Protein AF-A0A7V8FKT3-F1 (afdb_monomer)

Nearest PDB structures (foldseek):
  7ar7-assembly1_K  TM=3.456E-01  e=3.685E+00  Arabidopsis thaliana

InterPro domains:
  IPR003675 CAAX prenyl protease 2/Lysostaphin resistance protein A-like domain [PF02517] (2-89)

Structure (mmCIF, N/CA/C/O backbone):
data_AF-A0A7V8FKT3-F1
#
_entry.id   AF-A0A7V8FKT3-F1
#
loop_
_atom_site.group_PDB
_atom_site.id
_atom_site.type_symbol
_atom_site.label_atom_id
_atom_site.label_alt_id
_atom_site.label_comp_id
_atom_site.label_asym_id
_atom_site.label_entity_id
_atom_site.label_seq_id
_atom_site.pdbx_PDB_ins_code
_atom_site.Cartn_x
_atom_site.Cartn_y
_atom_site.Cartn_z
_atom_site.occupancy
_atom_site.B_iso_or_equiv
_atom_site.auth_seq_id
_atom_site.auth_comp_id
_atom_site.auth_asym_id
_atom_site.auth_atom_id
_atom_site.pdbx_PDB_model_num
ATOM 1 N N . MET A 1 1 ? 11.183 -4.368 -12.873 1.00 46.09 1 MET A N 1
ATOM 2 C CA . MET A 1 1 ? 11.086 -3.881 -11.482 1.00 46.09 1 MET A CA 1
ATOM 3 C C . MET A 1 1 ? 10.694 -5.073 -10.625 1.00 46.09 1 MET A C 1
ATOM 5 O O . MET A 1 1 ? 9.546 -5.478 -10.653 1.00 46.09 1 MET A O 1
ATOM 9 N N . LEU A 1 2 ? 11.685 -5.721 -10.016 1.00 52.47 2 LEU A N 1
ATOM 10 C CA . LEU A 1 2 ? 11.555 -6.888 -9.137 1.00 52.47 2 LEU A CA 1
ATOM 11 C C . LEU A 1 2 ? 12.545 -6.619 -8.009 1.00 52.47 2 LEU A C 1
ATOM 13 O O . LEU A 1 2 ? 13.712 -6.973 -8.152 1.00 52.47 2 LEU A O 1
ATOM 17 N N . LEU A 1 3 ? 12.166 -5.865 -6.980 1.00 52.38 3 LEU A N 1
ATOM 18 C CA . LEU A 1 3 ? 13.148 -5.464 -5.962 1.00 52.38 3 LEU A CA 1
ATOM 19 C C . LEU A 1 3 ? 12.818 -5.949 -4.555 1.00 52.38 3 LEU A C 1
ATOM 21 O O . LEU A 1 3 ? 13.728 -6.020 -3.734 1.00 52.38 3 LEU A O 1
ATOM 25 N N . VAL A 1 4 ? 11.605 -6.450 -4.305 1.00 56.56 4 VAL A N 1
ATOM 26 C CA . VAL A 1 4 ? 11.360 -7.340 -3.171 1.00 56.56 4 VAL A CA 1
ATOM 27 C C . VAL A 1 4 ? 10.382 -8.441 -3.569 1.00 56.56 4 VAL A C 1
ATOM 29 O O . VAL A 1 4 ? 9.598 -8.282 -4.500 1.00 56.56 4 VAL A O 1
ATOM 32 N N . SER A 1 5 ? 10.449 -9.599 -2.906 1.00 79.50 5 SER A N 1
ATOM 33 C CA . SER A 1 5 ? 9.402 -10.617 -3.057 1.00 79.50 5 SER A CA 1
ATOM 34 C C . SER A 1 5 ? 8.033 -9.943 -2.867 1.00 79.50 5 SER A C 1
ATOM 36 O O . SER A 1 5 ? 7.915 -9.167 -1.913 1.00 79.50 5 SER A O 1
ATOM 38 N N . PRO A 1 6 ? 7.004 -10.236 -3.692 1.00 83.81 6 PRO A N 1
ATOM 39 C CA . PRO A 1 6 ? 5.653 -9.687 -3.528 1.00 83.81 6 PRO A CA 1
ATOM 40 C C . PRO A 1 6 ? 5.152 -9.759 -2.081 1.00 83.81 6 PRO A C 1
ATOM 42 O O . PRO A 1 6 ? 4.455 -8.874 -1.600 1.00 83.81 6 PRO A O 1
ATOM 45 N N . VAL A 1 7 ? 5.583 -10.787 -1.346 1.00 88.31 7 VAL A N 1
ATOM 46 C CA . VAL A 1 7 ? 5.292 -10.959 0.079 1.00 88.31 7 VAL A CA 1
ATOM 47 C C . VAL A 1 7 ? 5.800 -9.792 0.928 1.00 88.31 7 VAL A C 1
ATOM 49 O O . VAL A 1 7 ? 5.083 -9.336 1.810 1.00 88.31 7 VAL A O 1
ATOM 52 N N . VAL A 1 8 ? 7.019 -9.304 0.694 1.00 91.75 8 VAL A N 1
ATOM 53 C CA . VAL A 1 8 ? 7.600 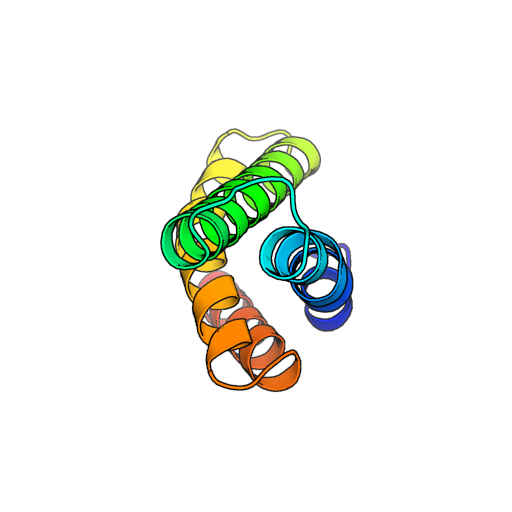-8.207 1.481 1.00 91.75 8 VAL A CA 1
ATO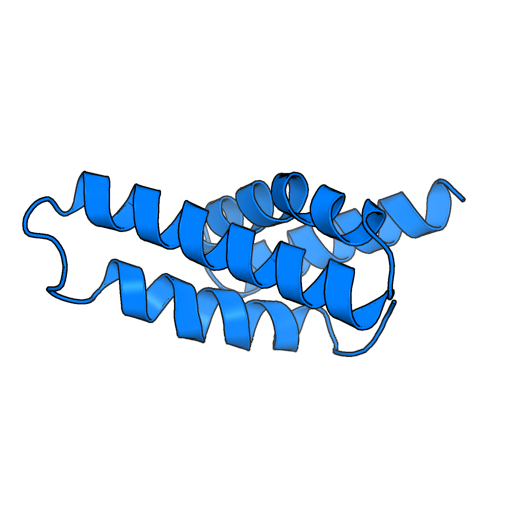M 54 C C . VAL A 1 8 ? 6.946 -6.877 1.132 1.00 91.75 8 VAL A C 1
ATOM 56 O O . VAL A 1 8 ? 6.684 -6.083 2.034 1.00 91.75 8 VAL A O 1
ATOM 59 N N . GLU A 1 9 ? 6.637 -6.646 -0.145 1.00 94.00 9 GLU A N 1
ATOM 60 C CA . GLU A 1 9 ? 5.897 -5.451 -0.555 1.00 94.00 9 GLU A CA 1
ATOM 61 C C . GLU A 1 9 ? 4.521 -5.415 0.119 1.00 94.00 9 GLU A C 1
ATOM 63 O O . GLU A 1 9 ? 4.174 -4.424 0.764 1.00 94.00 9 GLU A O 1
ATOM 68 N N . GLU A 1 10 ? 3.771 -6.519 0.082 1.00 95.69 10 GLU A N 1
ATOM 69 C CA . GLU A 1 10 ? 2.480 -6.586 0.765 1.00 95.69 10 GLU A CA 1
ATOM 70 C C . GLU A 1 10 ? 2.618 -6.521 2.293 1.00 95.69 10 GLU A C 1
ATOM 72 O O . GLU A 1 10 ? 1.778 -5.916 2.959 1.00 95.69 10 GLU A O 1
ATOM 77 N N . LEU A 1 11 ? 3.686 -7.068 2.878 1.00 96.06 11 LEU A N 1
ATOM 78 C CA . LEU A 1 11 ? 3.933 -6.962 4.316 1.00 96.06 11 LEU A CA 1
ATOM 79 C C . LEU A 1 11 ? 4.170 -5.504 4.734 1.00 96.06 11 LEU A C 1
ATOM 81 O O . LEU A 1 11 ? 3.604 -5.052 5.727 1.00 96.06 11 LEU A O 1
ATOM 85 N N . PHE A 1 12 ? 4.942 -4.745 3.959 1.00 96.56 12 PHE A N 1
ATOM 86 C CA . PHE A 1 12 ? 5.201 -3.336 4.239 1.00 96.56 12 PHE A CA 1
ATOM 87 C C . PHE A 1 12 ? 3.969 -2.458 3.980 1.00 96.56 12 PHE A C 1
ATOM 89 O O . PHE A 1 12 ? 3.521 -1.719 4.860 1.00 96.56 12 PHE A O 1
ATOM 96 N N . PHE A 1 13 ? 3.384 -2.546 2.785 1.00 97.69 13 PHE A N 1
ATOM 97 C CA . PHE A 1 13 ? 2.293 -1.659 2.390 1.00 97.69 13 PHE A CA 1
ATOM 98 C C . PHE A 1 13 ? 0.954 -2.054 3.018 1.00 97.69 13 PHE A C 1
ATOM 100 O O . PHE A 1 13 ? 0.212 -1.165 3.438 1.00 97.69 13 PHE A O 1
ATOM 107 N N . ARG A 1 14 ? 0.625 -3.348 3.128 1.00 97.38 14 ARG A N 1
ATOM 108 C CA . ARG A 1 14 ? -0.665 -3.796 3.687 1.00 97.38 14 ARG A CA 1
ATOM 109 C C . ARG A 1 14 ? -0.598 -3.976 5.187 1.00 97.38 14 ARG A C 1
ATOM 111 O O . ARG A 1 14 ? -1.266 -3.231 5.902 1.00 97.38 14 ARG A O 1
ATOM 118 N N . SER A 1 15 ? 0.215 -4.919 5.657 1.00 95.81 15 SER A N 1
ATOM 119 C CA . SER A 1 15 ? 0.306 -5.221 7.090 1.00 95.81 15 SER A CA 1
ATOM 120 C C . SER A 1 15 ? 0.947 -4.075 7.879 1.00 95.81 15 SER A C 1
ATOM 122 O O . SER A 1 15 ? 0.610 -3.870 9.036 1.00 95.81 15 SER A O 1
ATOM 124 N N . GLY A 1 16 ? 1.838 -3.295 7.263 1.00 96.88 16 GLY A N 1
ATOM 125 C CA . GLY A 1 16 ? 2.397 -2.086 7.864 1.00 96.88 16 GLY A CA 1
ATOM 126 C C . GLY A 1 16 ? 1.469 -0.883 7.700 1.00 96.88 16 GLY A C 1
ATOM 127 O O . GLY A 1 16 ? 0.729 -0.515 8.611 1.00 96.88 16 GLY A O 1
ATOM 128 N N . ILE A 1 17 ? 1.515 -0.244 6.529 1.00 97.81 17 ILE A N 1
ATOM 129 C CA . ILE A 1 17 ? 0.903 1.078 6.327 1.00 97.81 17 ILE A CA 1
ATOM 130 C C . ILE A 1 17 ? -0.630 1.011 6.328 1.00 97.81 17 ILE A C 1
ATOM 132 O O . ILE A 1 17 ? -1.275 1.742 7.081 1.00 97.81 17 ILE A O 1
ATOM 136 N N . GLN A 1 18 ? -1.234 0.158 5.492 1.00 98.31 18 GLN A N 1
ATOM 137 C CA . GLN A 1 18 ? -2.692 0.118 5.349 1.00 98.31 18 GLN A CA 1
ATOM 138 C C . GLN A 1 18 ? -3.359 -0.287 6.662 1.00 98.31 18 GLN A C 1
ATOM 140 O O . GLN A 1 18 ? -4.309 0.367 7.085 1.00 98.31 18 GLN A O 1
ATOM 145 N N . GLN A 1 19 ? -2.846 -1.320 7.334 1.00 97.81 19 GLN A N 1
ATOM 146 C CA . GLN A 1 19 ? -3.372 -1.765 8.619 1.00 97.81 19 GLN A CA 1
ATOM 147 C C . GLN A 1 19 ? -3.256 -0.670 9.683 1.00 97.81 19 GLN A C 1
ATOM 149 O O . GLN A 1 19 ? -4.250 -0.393 10.352 1.00 97.81 19 GLN A O 1
ATOM 154 N N . ALA A 1 20 ? -2.102 -0.004 9.806 1.00 97.75 20 ALA A N 1
ATOM 155 C CA . ALA A 1 20 ? -1.922 1.088 10.764 1.00 97.75 20 ALA A CA 1
ATOM 156 C C . ALA A 1 20 ? -2.890 2.256 10.506 1.00 97.75 20 ALA A C 1
ATOM 158 O O . ALA A 1 20 ? -3.490 2.800 11.437 1.00 97.75 20 ALA A O 1
ATOM 159 N N . LEU A 1 21 ? -3.106 2.619 9.238 1.00 97.56 21 LEU A N 1
ATOM 160 C CA . LEU A 1 21 ? -4.080 3.645 8.869 1.00 97.56 21 LEU A CA 1
ATOM 161 C C . LEU A 1 21 ? -5.526 3.183 9.123 1.00 97.56 21 LEU A C 1
ATOM 163 O O . LEU A 1 21 ? -6.361 3.979 9.545 1.00 97.56 21 LEU A O 1
ATOM 167 N N . GLU A 1 22 ? -5.863 1.915 8.909 1.00 97.12 22 GLU A N 1
ATOM 168 C CA . GLU A 1 22 ? -7.216 1.407 9.161 1.00 97.12 22 GLU A CA 1
ATOM 169 C C . GLU A 1 22 ? -7.562 1.351 10.661 1.00 97.12 22 GLU A C 1
ATOM 171 O O . GLU A 1 22 ? -8.705 1.651 11.041 1.00 97.12 22 GLU A O 1
ATOM 176 N N . THR A 1 23 ? -6.594 0.999 11.514 1.00 95.88 23 THR A N 1
ATOM 177 C CA . THR A 1 23 ? -6.780 0.837 12.968 1.00 95.88 23 THR A CA 1
ATOM 178 C C . THR A 1 23 ? -6.560 2.121 13.768 1.00 95.88 23 THR A C 1
ATOM 180 O O . THR A 1 23 ? -7.068 2.228 14.882 1.00 95.88 23 THR A O 1
ATOM 183 N N . GLY A 1 24 ? -5.864 3.114 13.209 1.00 93.69 24 GLY A N 1
ATOM 184 C CA . GLY A 1 24 ? -5.586 4.382 13.880 1.00 93.69 24 GLY A CA 1
ATOM 185 C C . GLY A 1 24 ? -6.821 5.251 14.172 1.00 93.69 24 GLY A C 1
ATOM 186 O O . GLY A 1 24 ? -7.915 5.047 13.645 1.00 93.69 24 GLY A O 1
ATOM 187 N N . ALA A 1 25 ? -6.627 6.288 14.991 1.00 91.62 25 ALA A N 1
ATOM 188 C CA . ALA A 1 25 ? -7.680 7.218 15.425 1.00 91.62 25 ALA A CA 1
ATOM 189 C C . ALA A 1 25 ? -7.669 8.580 14.695 1.00 91.62 25 ALA A C 1
ATOM 191 O O . ALA A 1 25 ? -8.301 9.533 15.140 1.00 91.62 25 ALA A O 1
ATOM 192 N N . TRP A 1 26 ? -6.979 8.682 13.557 1.00 92.94 26 TRP A N 1
ATOM 193 C CA . TRP A 1 26 ? -6.790 9.931 12.801 1.00 92.94 26 TRP A CA 1
ATOM 194 C C . TRP A 1 26 ? -8.049 10.420 12.058 1.00 92.94 26 TRP A C 1
ATOM 196 O O . TRP A 1 26 ? -8.116 11.570 11.635 1.00 92.94 26 TRP A O 1
ATOM 206 N N . LEU A 1 27 ? -9.073 9.569 11.934 1.00 93.81 27 LEU A N 1
ATOM 207 C CA . LEU A 1 27 ? -10.398 9.936 11.433 1.00 93.81 27 LEU A CA 1
ATOM 208 C C . LEU A 1 27 ? -11.493 9.338 12.314 1.00 93.81 27 LEU A C 1
ATOM 210 O O . LEU A 1 27 ? -11.500 8.131 12.577 1.00 93.81 27 LEU A O 1
ATOM 214 N N . ARG A 1 28 ? -12.468 10.177 12.694 1.00 93.00 28 ARG A N 1
ATOM 215 C CA . ARG A 1 28 ? -13.635 9.771 13.500 1.00 93.00 28 ARG A CA 1
ATOM 216 C C . ARG A 1 28 ? -14.537 8.782 12.758 1.00 93.00 28 ARG A C 1
ATOM 218 O O . ARG A 1 28 ? -15.038 7.837 13.356 1.00 93.00 28 ARG A O 1
ATOM 225 N N . ASN A 1 29 ? -14.737 8.977 11.453 1.00 95.94 29 ASN A N 1
ATOM 226 C CA . ASN A 1 29 ? -15.563 8.085 10.642 1.00 95.94 29 ASN A CA 1
ATOM 227 C C . ASN A 1 29 ? -14.760 6.845 10.218 1.00 95.94 29 ASN A C 1
ATOM 229 O O . ASN A 1 29 ? -13.900 6.921 9.342 1.00 95.94 29 ASN A O 1
ATOM 233 N N . ALA A 1 30 ? -15.079 5.693 10.812 1.00 93.94 30 ALA A N 1
ATOM 234 C CA . ALA A 1 30 ? -14.373 4.437 10.566 1.00 93.94 30 ALA A CA 1
ATOM 235 C C . ALA A 1 30 ? -14.457 3.951 9.107 1.00 93.94 30 ALA A C 1
ATOM 237 O O . ALA A 1 30 ? -13.492 3.388 8.591 1.00 93.94 30 ALA A O 1
ATOM 238 N N . ARG A 1 31 ? -15.583 4.180 8.415 1.00 94.88 31 ARG A N 1
ATOM 239 C CA . ARG A 1 3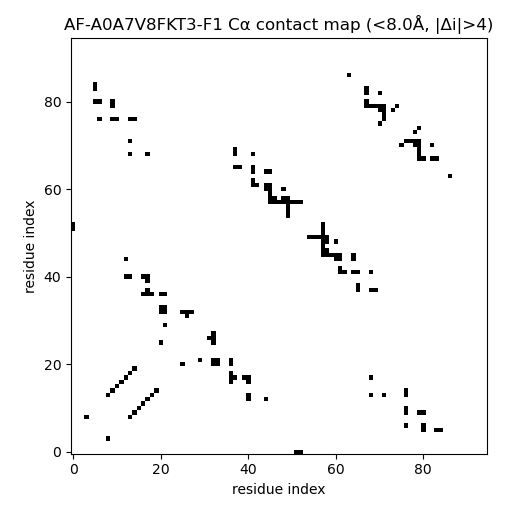1 ? -15.733 3.790 7.003 1.00 94.88 31 ARG A CA 1
ATOM 240 C C . ARG A 1 31 ? -14.849 4.658 6.113 1.00 94.88 31 ARG A C 1
ATOM 242 O O . ARG A 1 31 ? -14.079 4.125 5.319 1.00 94.88 31 ARG A O 1
ATOM 249 N N . ALA A 1 32 ? -14.915 5.977 6.290 1.00 95.81 32 ALA A N 1
ATOM 250 C CA . ALA A 1 32 ? -14.064 6.914 5.558 1.00 95.81 32 ALA A CA 1
ATOM 251 C C . ALA A 1 32 ? -12.581 6.621 5.807 1.00 95.81 32 ALA A C 1
ATOM 253 O O . ALA A 1 32 ? -11.798 6.586 4.864 1.00 95.81 32 ALA A O 1
ATOM 254 N N . ARG A 1 33 ? -12.213 6.316 7.057 1.00 96.62 33 ARG A N 1
ATOM 255 C CA . ARG A 1 33 ? -10.849 5.936 7.430 1.00 96.62 33 ARG A CA 1
ATOM 256 C C . ARG A 1 33 ? -10.340 4.739 6.642 1.00 96.62 33 ARG A C 1
ATOM 258 O O . ARG A 1 33 ? -9.243 4.801 6.101 1.00 96.62 33 ARG A O 1
ATOM 265 N N . LYS A 1 34 ? -11.149 3.684 6.508 1.00 96.62 34 LYS A N 1
ATOM 266 C CA . LYS A 1 34 ? -10.799 2.541 5.660 1.00 96.62 34 LYS A CA 1
ATOM 267 C C . LYS A 1 34 ? -10.601 2.980 4.208 1.00 96.62 34 LYS A C 1
ATOM 269 O O . LYS A 1 34 ? -9.565 2.682 3.623 1.00 96.62 34 LYS A O 1
ATOM 274 N N . HIS A 1 35 ? -11.539 3.705 3.603 1.00 97.06 35 HIS A N 1
ATOM 275 C CA . HIS A 1 35 ? -11.373 4.136 2.207 1.00 97.06 35 HIS A CA 1
ATOM 276 C C . HIS A 1 35 ? -10.102 4.964 1.998 1.00 97.06 35 HIS A C 1
ATOM 278 O O . HIS A 1 35 ? -9.334 4.670 1.086 1.00 97.06 35 HIS A O 1
ATOM 284 N N . TRP A 1 36 ? -9.824 5.916 2.884 1.00 98.06 36 TRP A N 1
ATOM 285 C CA . TRP A 1 36 ? -8.611 6.714 2.789 1.00 98.06 36 TRP A CA 1
ATOM 286 C C . TRP A 1 36 ? -7.337 5.915 3.044 1.00 98.06 36 TRP A C 1
ATOM 288 O O . TRP A 1 36 ? -6.373 6.115 2.320 1.00 98.06 36 TRP A O 1
ATOM 298 N N . ALA A 1 37 ? -7.328 4.974 3.990 1.00 98.12 37 ALA A N 1
ATOM 299 C CA . ALA A 1 37 ? -6.187 4.082 4.192 1.00 98.12 37 ALA A CA 1
ATOM 300 C C . ALA A 1 37 ? -5.835 3.318 2.905 1.00 98.12 37 ALA A C 1
ATOM 302 O O . ALA A 1 37 ? -4.673 3.261 2.520 1.00 98.12 37 ALA A O 1
ATOM 303 N N . LEU A 1 38 ? -6.844 2.803 2.192 1.00 98.38 38 LEU A N 1
ATOM 304 C CA . LEU A 1 38 ? -6.644 2.137 0.902 1.00 98.38 38 LEU A CA 1
ATOM 305 C C . LEU A 1 38 ? -6.060 3.088 -0.151 1.00 98.38 38 LEU A C 1
ATOM 307 O O . LEU A 1 38 ? -5.093 2.730 -0.822 1.00 98.38 38 LEU A O 1
ATOM 311 N N . LEU A 1 39 ? -6.643 4.281 -0.300 1.00 98.44 39 LEU A N 1
ATOM 312 C CA . LEU A 1 39 ? -6.211 5.263 -1.299 1.00 98.44 39 LEU A CA 1
ATOM 313 C C . LEU A 1 39 ? -4.792 5.768 -1.022 1.00 98.44 39 LEU A C 1
ATOM 315 O O . LEU A 1 39 ? -3.976 5.813 -1.938 1.00 98.44 39 LEU A O 1
ATOM 319 N N . ILE A 1 40 ? -4.485 6.095 0.235 1.00 98.38 40 ILE A N 1
ATOM 320 C CA . ILE A 1 40 ? -3.170 6.582 0.661 1.00 98.38 40 ILE A CA 1
ATOM 321 C C . ILE A 1 40 ? -2.120 5.498 0.441 1.00 98.38 40 ILE A C 1
ATOM 323 O O . ILE A 1 40 ? -1.131 5.754 -0.239 1.00 98.38 40 ILE A O 1
ATOM 327 N N . THR A 1 41 ? -2.343 4.277 0.939 1.00 98.56 41 THR A N 1
ATOM 328 C CA . THR A 1 41 ? -1.390 3.178 0.734 1.00 98.56 41 THR A CA 1
ATOM 329 C C . THR A 1 41 ? -1.178 2.895 -0.751 1.00 98.56 41 THR A C 1
ATOM 331 O O . THR A 1 41 ? -0.040 2.711 -1.175 1.00 98.56 41 THR A O 1
ATOM 334 N N . SER A 1 42 ? -2.242 2.893 -1.560 1.00 98.38 42 SER A N 1
ATOM 335 C CA . SER A 1 42 ? -2.120 2.635 -3.002 1.00 98.38 42 SER A CA 1
ATOM 336 C C . SER A 1 42 ? -1.391 3.767 -3.729 1.00 98.38 42 SER A C 1
ATOM 338 O O . SER A 1 42 ? -0.593 3.505 -4.626 1.00 98.38 42 SER A O 1
ATOM 340 N N . GLY A 1 43 ? -1.603 5.017 -3.306 1.00 98.44 43 GLY A N 1
ATOM 341 C CA . GLY A 1 43 ? -0.863 6.179 -3.795 1.00 98.44 43 GLY A CA 1
ATOM 342 C C . GLY A 1 43 ? 0.624 6.089 -3.463 1.00 98.44 43 GLY A C 1
ATOM 343 O O . GLY A 1 43 ? 1.456 6.241 -4.351 1.00 98.44 43 GLY A O 1
ATOM 344 N N . LEU A 1 44 ? 0.969 5.763 -2.214 1.00 98.12 44 LEU A N 1
ATOM 345 C CA . LEU A 1 44 ? 2.358 5.564 -1.788 1.00 98.12 44 LEU A CA 1
ATOM 346 C C . LEU A 1 44 ? 3.035 4.422 -2.554 1.00 98.12 44 LEU A C 1
ATOM 348 O O . LEU A 1 44 ? 4.175 4.570 -2.984 1.00 98.12 44 LEU A O 1
ATOM 352 N N . PHE A 1 45 ? 2.327 3.312 -2.769 1.00 96.88 45 PHE A N 1
ATOM 353 C CA . PHE A 1 45 ? 2.816 2.184 -3.562 1.00 96.88 45 PHE A CA 1
ATOM 354 C C . PHE A 1 45 ? 3.146 2.603 -5.001 1.00 96.88 45 PHE A C 1
ATOM 356 O O . PHE A 1 45 ? 4.227 2.302 -5.508 1.00 96.88 45 PHE A O 1
ATOM 363 N N . ALA A 1 46 ? 2.234 3.337 -5.643 1.00 96.81 46 ALA A N 1
ATOM 364 C CA . ALA A 1 46 ? 2.405 3.822 -7.008 1.00 96.81 46 ALA A CA 1
ATOM 365 C C . ALA A 1 46 ? 3.547 4.838 -7.131 1.00 96.81 46 ALA A C 1
ATOM 367 O O . ALA A 1 46 ? 4.359 4.758 -8.051 1.00 96.81 46 ALA A O 1
ATOM 368 N N . LEU A 1 47 ? 3.659 5.758 -6.169 1.00 97.00 47 LEU A N 1
ATOM 369 C CA . LEU A 1 47 ? 4.762 6.715 -6.100 1.00 97.00 47 LEU A CA 1
ATOM 370 C C . LEU A 1 47 ? 6.109 6.011 -5.906 1.00 97.00 47 LEU A C 1
ATOM 372 O O . LEU A 1 47 ? 7.072 6.359 -6.586 1.00 97.00 47 LEU A O 1
ATOM 376 N N . ALA A 1 48 ? 6.175 4.993 -5.043 1.00 95.00 48 ALA A N 1
ATOM 377 C CA . ALA A 1 48 ? 7.382 4.191 -4.856 1.00 95.00 48 ALA A CA 1
ATOM 378 C C . ALA A 1 48 ? 7.802 3.489 -6.159 1.00 95.00 48 ALA A C 1
ATOM 380 O O . ALA A 1 48 ? 8.981 3.500 -6.509 1.00 95.00 48 ALA A O 1
ATOM 381 N N . HIS A 1 49 ? 6.844 2.957 -6.922 1.00 93.19 49 HIS A N 1
ATOM 382 C CA . HIS A 1 49 ? 7.104 2.329 -8.221 1.00 93.19 49 HIS A CA 1
ATOM 383 C C . HIS A 1 49 ? 7.536 3.331 -9.295 1.00 93.19 49 HIS A C 1
ATOM 385 O O . HIS A 1 49 ? 8.449 3.044 -10.071 1.00 93.19 49 HIS A O 1
ATOM 391 N N . ALA A 1 50 ? 6.918 4.512 -9.349 1.00 94.50 50 ALA A N 1
ATOM 392 C CA . ALA A 1 50 ? 7.320 5.572 -10.271 1.00 94.50 50 ALA A CA 1
ATOM 393 C C . ALA A 1 50 ? 8.740 6.069 -9.974 1.00 94.50 50 ALA A C 1
ATOM 395 O O . ALA A 1 50 ? 9.562 6.183 -10.882 1.00 94.50 50 ALA A O 1
ATOM 396 N N . TRP A 1 51 ? 9.054 6.272 -8.691 1.00 94.25 51 TRP A N 1
ATOM 397 C CA . TRP A 1 51 ? 10.395 6.623 -8.239 1.00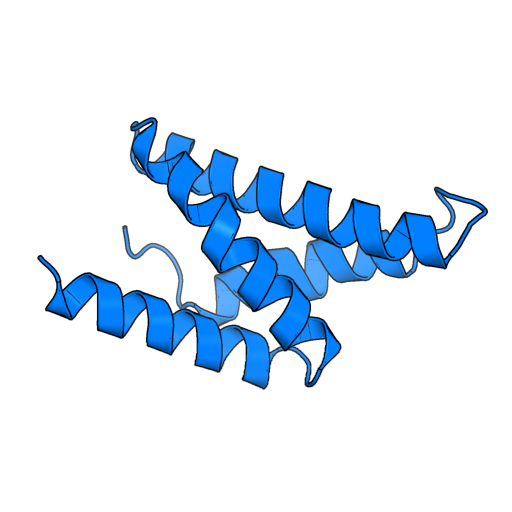 94.25 51 TRP A CA 1
ATOM 398 C C . TRP A 1 51 ? 11.409 5.536 -8.600 1.00 94.25 51 TRP A C 1
ATOM 400 O O . TRP A 1 51 ? 12.445 5.818 -9.192 1.00 94.25 51 TRP A O 1
ATOM 410 N N . GLN A 1 52 ? 11.118 4.274 -8.292 1.00 89.31 52 GLN A N 1
ATOM 411 C CA . GLN A 1 52 ? 12.057 3.179 -8.527 1.00 89.31 52 GLN A CA 1
ATOM 412 C C . GLN A 1 52 ? 12.305 2.928 -10.019 1.00 89.31 52 GLN A C 1
ATOM 414 O O . GLN A 1 52 ? 13.441 2.697 -10.425 1.00 8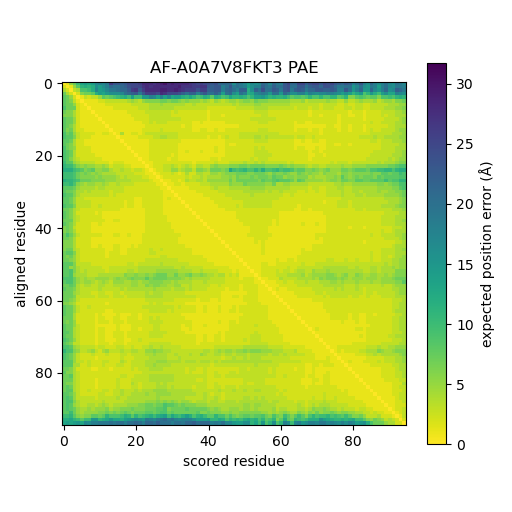9.31 52 GLN A O 1
ATOM 419 N N . SER A 1 53 ? 11.256 3.014 -10.839 1.00 89.44 53 SER A N 1
ATOM 420 C CA . SER A 1 53 ? 11.362 2.862 -12.292 1.00 89.44 53 SER A CA 1
ATOM 421 C C . SER A 1 53 ? 11.897 4.093 -13.015 1.00 89.44 53 SER A C 1
ATOM 423 O O . SER A 1 53 ? 12.128 4.009 -14.219 1.00 89.44 53 SER A O 1
ATOM 425 N N . GLN A 1 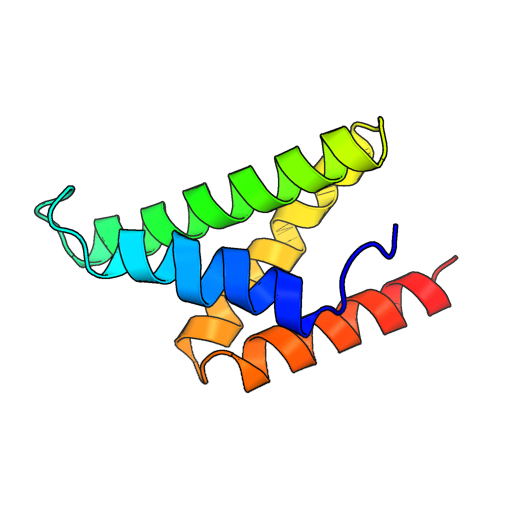54 ? 12.086 5.214 -12.305 1.00 91.56 54 GLN A N 1
ATOM 426 C CA . GLN A 1 54 ? 12.419 6.518 -12.890 1.00 91.56 54 GLN A CA 1
ATOM 427 C C . GLN A 1 54 ? 11.460 6.881 -14.040 1.00 91.56 54 GLN A C 1
ATOM 429 O O . GLN A 1 54 ? 11.849 7.480 -15.041 1.00 91.56 54 GLN A O 1
ATOM 434 N N . SER A 1 55 ? 10.194 6.467 -13.921 1.00 92.44 55 SER A N 1
ATOM 435 C CA . SER A 1 55 ? 9.201 6.560 -14.986 1.00 92.44 55 SER A CA 1
ATOM 436 C C . SER A 1 55 ? 7.813 6.826 -14.430 1.00 92.44 55 SER A C 1
ATOM 438 O O . SER A 1 55 ? 7.344 6.165 -13.502 1.00 92.44 55 SER A O 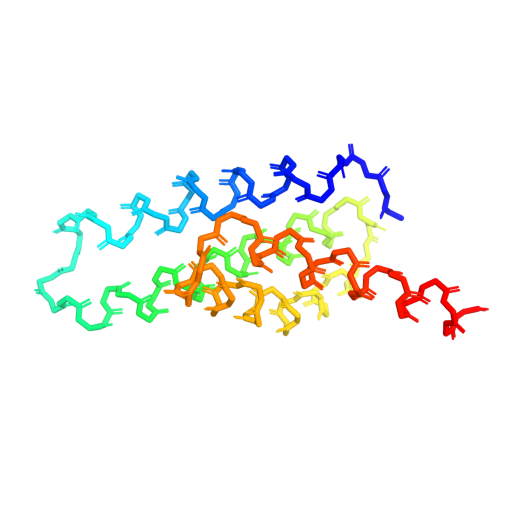1
ATOM 440 N N . TRP A 1 56 ? 7.099 7.744 -15.077 1.00 93.25 56 TRP A N 1
ATOM 441 C CA . TRP A 1 56 ? 5.696 8.026 -14.782 1.00 93.25 56 TRP A CA 1
ATOM 442 C C . TRP A 1 56 ? 4.788 6.812 -14.995 1.00 93.25 56 TRP A C 1
ATOM 444 O O . TRP A 1 56 ? 3.737 6.726 -14.365 1.00 93.25 56 TRP A O 1
ATOM 454 N N . LEU A 1 57 ? 5.207 5.838 -15.813 1.00 91.25 57 LEU A N 1
ATOM 455 C CA . LEU A 1 57 ? 4.471 4.584 -15.994 1.00 91.25 57 LEU A CA 1
ATOM 456 C C . LEU A 1 57 ? 4.346 3.790 -14.689 1.00 91.25 57 LEU A C 1
ATOM 458 O O . LEU A 1 57 ? 3.373 3.062 -14.521 1.00 91.25 57 LEU A O 1
ATOM 462 N N . GLY A 1 58 ? 5.262 3.972 -13.730 1.00 89.50 58 GLY A N 1
ATOM 463 C CA . GLY A 1 58 ? 5.134 3.366 -12.407 1.00 89.50 58 GLY A CA 1
ATOM 464 C C . GLY A 1 58 ? 3.882 3.821 -11.649 1.00 89.50 58 GLY A C 1
ATOM 465 O O . GLY A 1 58 ? 3.374 3.062 -10.832 1.00 89.50 58 GLY A O 1
ATOM 466 N N . LEU A 1 59 ? 3.302 4.986 -11.973 1.00 94.81 59 LEU A N 1
ATOM 467 C CA . LEU A 1 59 ? 2.028 5.419 -11.389 1.00 94.81 59 LEU A CA 1
ATOM 468 C C . LEU A 1 59 ? 0.848 4.533 -11.806 1.00 94.81 59 LEU A C 1
ATOM 470 O O . LEU A 1 59 ? -0.150 4.464 -11.087 1.00 94.81 59 LEU A O 1
ATOM 474 N N . ALA A 1 60 ? 0.957 3.815 -12.930 1.00 94.62 60 ALA A N 1
ATOM 475 C CA . ALA A 1 60 ? -0.075 2.883 -13.372 1.00 94.62 60 ALA A CA 1
ATOM 476 C C . ALA A 1 60 ? -0.288 1.737 -12.371 1.00 94.62 60 ALA A C 1
ATOM 478 O O . ALA A 1 60 ? -1.364 1.140 -12.360 1.00 94.62 60 ALA A O 1
ATOM 479 N N . THR A 1 61 ? 0.677 1.468 -11.478 1.00 94.75 61 THR A N 1
ATOM 480 C CA . THR A 1 61 ? 0.517 0.461 -10.421 1.00 94.75 61 THR A CA 1
ATOM 481 C C . THR A 1 61 ? -0.475 0.877 -9.330 1.00 94.75 61 THR A C 1
ATOM 483 O O . THR A 1 61 ? -0.859 0.044 -8.510 1.00 94.75 61 THR A O 1
ATOM 486 N N . PHE A 1 62 ? -0.984 2.115 -9.346 1.00 97.44 62 PHE A N 1
ATOM 487 C CA . PHE A 1 62 ? -2.062 2.551 -8.457 1.00 97.44 62 PHE A CA 1
ATOM 488 C C . PHE A 1 62 ? -3.310 1.669 -8.583 1.00 97.44 62 PHE A C 1
ATOM 490 O O . PHE A 1 62 ? -3.834 1.191 -7.578 1.00 97.44 62 PHE A O 1
ATOM 497 N N . ALA A 1 63 ? -3.763 1.406 -9.813 1.00 96.31 63 ALA A N 1
ATOM 498 C CA . ALA A 1 63 ? -4.953 0.600 -10.072 1.00 96.31 63 ALA A CA 1
ATOM 499 C C . ALA A 1 63 ? -4.826 -0.853 -9.566 1.00 96.31 63 ALA A C 1
ATOM 501 O O . ALA A 1 63 ? -5.686 -1.271 -8.786 1.00 96.31 63 ALA A O 1
ATOM 502 N N . PRO A 1 64 ? -3.774 -1.629 -9.908 1.00 95.69 64 PRO A N 1
ATOM 503 C CA . PRO A 1 64 ? -3.588 -2.950 -9.319 1.00 95.69 64 PRO A CA 1
ATOM 504 C C . PRO A 1 64 ? -3.383 -2.866 -7.802 1.00 95.69 64 PRO A C 1
ATOM 506 O O . PRO A 1 64 ? -3.949 -3.682 -7.084 1.00 95.69 64 PRO A O 1
ATOM 509 N N . SER A 1 65 ? -2.701 -1.842 -7.274 1.00 97.31 65 SER A N 1
ATOM 510 C CA . SER A 1 65 ? -2.532 -1.668 -5.824 1.00 97.31 65 SER A CA 1
ATOM 511 C C . SER A 1 65 ? -3.860 -1.495 -5.069 1.00 97.31 65 SER A C 1
ATOM 513 O O . SER A 1 65 ? -3.996 -2.008 -3.954 1.00 97.31 65 SER A O 1
ATOM 515 N N . LEU A 1 66 ? -4.882 -0.877 -5.678 1.00 98.12 66 LEU A N 1
ATOM 516 C CA . LEU A 1 66 ? -6.237 -0.851 -5.110 1.00 98.12 66 LEU A CA 1
ATOM 517 C C . LEU A 1 66 ? -6.831 -2.259 -4.993 1.00 98.12 66 LEU A C 1
ATOM 519 O O . LEU A 1 66 ? -7.443 -2.589 -3.975 1.00 98.12 66 LEU A O 1
ATOM 523 N N . VAL A 1 67 ? -6.640 -3.096 -6.016 1.00 97.50 67 VAL A N 1
ATOM 524 C CA . VAL A 1 67 ? -7.101 -4.492 -6.014 1.00 97.50 67 VAL A CA 1
ATOM 525 C C . VAL A 1 67 ? -6.383 -5.290 -4.930 1.00 97.50 67 VAL A C 1
ATOM 527 O O . VAL A 1 67 ? -7.034 -6.003 -4.170 1.00 97.50 67 VAL A O 1
ATOM 530 N N . LEU A 1 68 ? -5.070 -5.112 -4.785 1.00 97.44 68 LEU A N 1
ATOM 531 C CA . LEU A 1 68 ? -4.279 -5.750 -3.730 1.00 97.44 68 LEU A CA 1
ATOM 532 C C . LEU A 1 68 ? -4.743 -5.327 -2.332 1.00 97.44 68 LEU A C 1
ATOM 534 O O . LEU A 1 68 ? -4.934 -6.167 -1.454 1.00 97.44 68 LEU A O 1
ATOM 538 N N . GLY A 1 69 ? -5.022 -4.038 -2.133 1.00 97.38 69 GLY A N 1
ATOM 539 C CA . GLY A 1 69 ? -5.561 -3.537 -0.871 1.00 97.38 69 GLY A CA 1
ATOM 540 C C . GLY A 1 69 ? -6.978 -4.037 -0.562 1.00 97.38 69 GLY A C 1
ATOM 541 O O . GLY A 1 69 ? -7.336 -4.166 0.611 1.00 97.38 69 GLY A O 1
ATOM 542 N N . MET A 1 70 ? -7.778 -4.363 -1.583 1.00 97.69 70 MET A N 1
ATOM 543 C CA . MET A 1 70 ? -9.054 -5.069 -1.418 1.00 97.69 70 MET A CA 1
ATOM 544 C C . MET A 1 70 ? -8.847 -6.556 -1.101 1.00 97.69 70 MET A C 1
ATOM 546 O O . MET A 1 70 ? -9.485 -7.062 -0.181 1.00 97.69 70 MET A O 1
ATOM 550 N N . ALA A 1 71 ? -7.921 -7.238 -1.778 1.00 97.19 71 ALA A N 1
ATOM 551 C CA . ALA A 1 71 ? -7.557 -8.628 -1.495 1.00 97.19 71 ALA A CA 1
ATOM 552 C C . ALA A 1 71 ? -7.062 -8.809 -0.051 1.00 97.19 71 ALA A C 1
ATOM 554 O O . ALA A 1 71 ? -7.504 -9.723 0.647 1.00 97.19 71 ALA A O 1
ATOM 555 N N . TRP A 1 72 ? -6.249 -7.867 0.438 1.00 97.19 72 TRP A N 1
ATOM 556 C CA . TRP A 1 72 ? -5.842 -7.779 1.840 1.00 97.19 72 TRP A CA 1
ATOM 557 C C . TRP A 1 72 ? -7.038 -7.760 2.801 1.00 97.19 72 TRP A C 1
ATOM 559 O O . TRP A 1 72 ? -7.050 -8.473 3.799 1.00 97.19 72 TRP A O 1
ATOM 569 N N . ARG A 1 73 ? -8.082 -6.981 2.503 1.00 96.50 73 ARG A N 1
ATOM 570 C CA . ARG A 1 73 ? -9.273 -6.909 3.366 1.00 96.50 73 ARG A CA 1
ATOM 571 C C . ARG A 1 73 ? -10.108 -8.179 3.354 1.00 96.50 73 ARG A C 1
ATOM 573 O O . ARG A 1 73 ? -10.796 -8.442 4.334 1.00 96.50 73 ARG A O 1
ATOM 580 N N . MET A 1 74 ? -10.088 -8.918 2.247 1.00 95.44 74 MET A N 1
ATOM 581 C CA . MET A 1 74 ? -10.867 -10.145 2.093 1.00 95.44 74 MET A CA 1
ATOM 582 C C . MET A 1 74 ? -10.217 -11.334 2.797 1.00 95.44 74 MET A C 1
ATOM 584 O O . MET A 1 74 ? -10.926 -12.139 3.392 1.00 95.44 74 MET A O 1
ATOM 588 N N . GLY A 1 75 ? -8.887 -11.447 2.756 1.00 93.12 75 GLY A N 1
ATOM 589 C CA . GLY A 1 75 ? -8.210 -12.627 3.300 1.00 93.12 75 GLY A CA 1
ATOM 590 C C . GLY A 1 75 ? -6.768 -12.413 3.754 1.00 93.12 75 GLY A C 1
ATOM 591 O O . GLY A 1 75 ? -6.003 -13.370 3.865 1.00 93.12 75 GLY A O 1
ATOM 592 N N . GLY A 1 76 ? -6.383 -11.170 4.035 1.00 94.62 76 GLY A N 1
ATOM 593 C CA . GLY A 1 76 ? -5.091 -10.832 4.620 1.00 94.62 76 GLY A CA 1
ATOM 594 C C . GLY A 1 76 ? -3.915 -10.980 3.656 1.00 94.62 76 GLY A C 1
ATOM 595 O O . GLY A 1 76 ? -4.052 -10.875 2.434 1.00 94.62 76 GLY A O 1
ATOM 596 N N . LEU A 1 77 ? -2.730 -11.204 4.230 1.00 93.50 77 LEU A N 1
ATOM 597 C CA . LEU A 1 77 ? -1.454 -11.153 3.510 1.00 93.50 77 LEU A CA 1
ATOM 598 C C . LEU A 1 77 ? -1.374 -12.187 2.383 1.00 93.50 77 LEU A C 1
ATOM 600 O O . LEU A 1 77 ? -0.882 -11.872 1.306 1.00 93.50 77 LEU A O 1
ATOM 604 N N . GLY A 1 78 ? -1.881 -13.403 2.614 1.00 92.50 78 GLY A N 1
ATOM 605 C CA . GLY A 1 78 ? -1.831 -14.480 1.623 1.00 92.50 78 GLY A CA 1
ATOM 606 C C . GLY A 1 78 ? -2.604 -14.142 0.348 1.00 92.50 78 GLY A C 1
ATOM 607 O O . GLY A 1 78 ? -2.092 -14.337 -0.750 1.00 92.50 78 GLY A O 1
ATOM 608 N N . TRP A 1 79 ? -3.801 -13.563 0.485 1.00 94.94 79 TRP A N 1
ATOM 609 C CA . TRP A 1 79 ? -4.620 -13.144 -0.656 1.00 94.94 79 TRP A CA 1
ATOM 610 C C 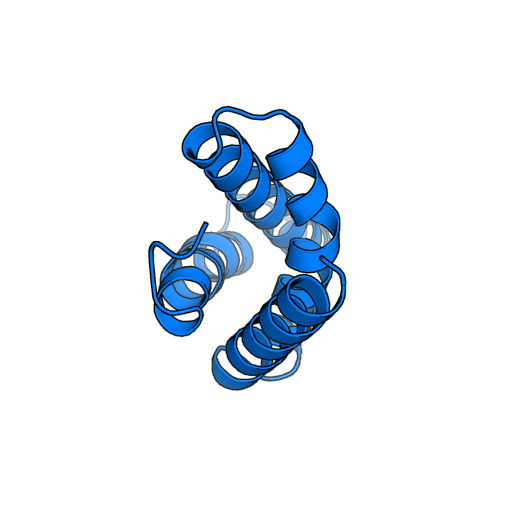. TRP A 1 79 ? -4.008 -11.972 -1.413 1.00 94.94 79 TRP A C 1
ATOM 612 O O . TRP A 1 79 ? -3.984 -11.983 -2.643 1.00 94.94 79 TRP A O 1
ATOM 622 N N . ALA A 1 80 ? -3.483 -10.984 -0.688 1.00 95.19 80 ALA A N 1
ATOM 623 C CA . ALA A 1 80 ? -2.784 -9.862 -1.298 1.00 95.19 80 ALA A CA 1
ATOM 624 C C . ALA A 1 80 ? -1.541 -10.336 -2.070 1.00 95.19 80 ALA A C 1
ATOM 626 O O . ALA A 1 80 ? -1.381 -10.002 -3.241 1.00 95.19 80 ALA A O 1
ATOM 627 N N . ALA A 1 81 ? -0.714 -11.193 -1.465 1.00 92.50 81 ALA A N 1
ATOM 628 C CA . ALA A 1 81 ? 0.490 -11.722 -2.098 1.00 92.50 81 ALA A CA 1
ATOM 629 C C . ALA A 1 81 ? 0.173 -12.605 -3.316 1.00 92.50 81 ALA A C 1
ATOM 631 O O . ALA A 1 81 ? 0.851 -12.498 -4.336 1.00 92.50 81 ALA A O 1
ATOM 632 N N . ALA A 1 82 ? -0.871 -13.439 -3.247 1.00 92.56 82 ALA A N 1
ATOM 633 C CA . ALA A 1 82 ? -1.311 -14.260 -4.375 1.00 92.56 82 ALA A CA 1
ATOM 634 C C . ALA A 1 82 ? -1.808 -13.401 -5.550 1.00 92.56 82 ALA A C 1
ATOM 636 O O . ALA A 1 82 ? -1.408 -13.626 -6.692 1.00 92.56 82 ALA A O 1
ATOM 637 N N . ALA A 1 83 ? -2.630 -12.383 -5.272 1.00 93.69 83 ALA A N 1
ATOM 638 C CA . ALA A 1 83 ? -3.098 -11.443 -6.288 1.00 93.69 83 ALA A CA 1
ATOM 639 C C . ALA A 1 83 ? -1.935 -10.649 -6.905 1.00 93.69 83 ALA A C 1
ATOM 641 O O . ALA A 1 83 ? -1.894 -10.451 -8.118 1.00 93.69 83 ALA A O 1
ATOM 642 N N . HIS A 1 84 ? -0.956 -10.246 -6.094 1.00 93.88 84 HIS A N 1
ATOM 643 C CA . HIS A 1 84 ? 0.232 -9.539 -6.565 1.00 93.88 84 HIS A CA 1
ATOM 644 C C . HIS A 1 84 ? 1.080 -10.437 -7.470 1.00 93.88 84 HIS A C 1
ATOM 646 O O . HIS A 1 84 ? 1.395 -10.062 -8.599 1.00 93.88 84 HIS A O 1
ATOM 652 N N . ALA A 1 85 ? 1.379 -11.661 -7.031 1.00 91.12 85 ALA A N 1
ATOM 653 C CA . ALA A 1 85 ? 2.096 -12.634 -7.847 1.00 91.12 85 ALA A CA 1
ATOM 654 C C . ALA A 1 85 ? 1.386 -12.877 -9.190 1.00 91.12 85 ALA A C 1
ATOM 656 O O . ALA A 1 85 ? 2.042 -12.911 -10.230 1.00 91.12 85 ALA A O 1
ATOM 657 N N . TRP A 1 86 ? 0.052 -12.967 -9.190 1.00 91.62 86 TRP A N 1
ATOM 658 C CA . TRP A 1 86 ? -0.741 -13.085 -10.412 1.00 91.62 86 TRP A CA 1
ATOM 659 C C . TRP A 1 86 ? -0.588 -11.877 -11.346 1.00 91.62 86 TRP A C 1
ATOM 661 O O . TRP A 1 86 ? -0.339 -12.065 -12.536 1.00 91.62 86 TRP A O 1
ATOM 671 N N . PHE A 1 87 ? -0.680 -10.644 -10.834 1.00 90.06 87 PHE A N 1
ATOM 672 C CA . PHE A 1 87 ? -0.472 -9.444 -11.653 1.00 90.06 87 PHE A CA 1
ATOM 673 C C . PHE A 1 87 ? 0.932 -9.391 -12.259 1.00 90.06 87 PHE A C 1
ATOM 675 O O . PHE A 1 87 ? 1.066 -9.085 -13.443 1.00 90.06 87 PHE A O 1
ATOM 682 N N . ASN A 1 88 ? 1.964 -9.754 -11.494 1.00 89.44 88 ASN A N 1
ATOM 683 C CA . ASN A 1 88 ? 3.334 -9.801 -12.002 1.00 89.44 88 ASN A CA 1
ATOM 684 C C . ASN A 1 88 ? 3.488 -10.857 -13.103 1.00 89.44 88 ASN A C 1
ATOM 686 O O . ASN A 1 88 ? 4.106 -10.584 -14.130 1.00 89.44 88 ASN A O 1
ATOM 690 N N . LEU A 1 89 ? 2.886 -12.038 -12.933 1.00 87.94 89 LEU A N 1
ATOM 691 C CA . LEU A 1 89 ? 2.871 -13.083 -13.961 1.00 87.94 89 LEU A CA 1
ATOM 692 C C . LEU A 1 89 ? 2.135 -12.638 -15.230 1.00 87.94 89 LEU A C 1
ATOM 694 O O . LEU A 1 89 ? 2.608 -12.910 -16.332 1.00 87.94 89 LEU A O 1
ATOM 698 N N . ALA A 1 90 ? 0.997 -11.956 -15.092 1.00 87.25 90 ALA A N 1
ATOM 699 C CA . ALA A 1 90 ? 0.244 -11.429 -16.226 1.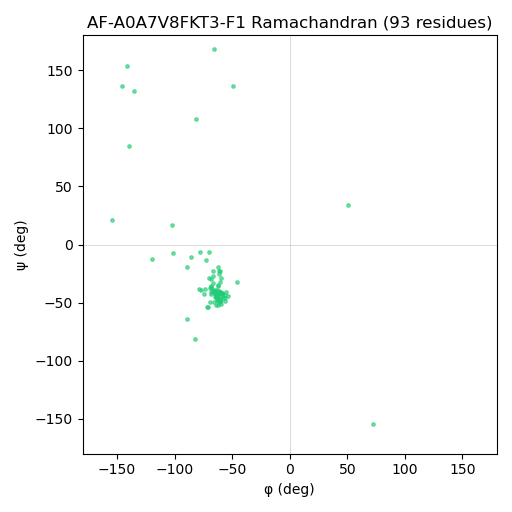00 87.25 90 ALA A CA 1
ATOM 700 C C . ALA A 1 90 ? 1.049 -10.366 -16.986 1.00 87.25 90 ALA A C 1
ATOM 702 O O . ALA A 1 90 ? 1.127 -10.424 -18.211 1.00 87.25 90 ALA A O 1
ATOM 703 N N . LEU A 1 91 ? 1.706 -9.454 -16.262 1.00 84.19 91 LEU A N 1
ATOM 704 C CA . LEU A 1 91 ? 2.549 -8.419 -16.855 1.00 84.19 91 LEU A CA 1
ATOM 705 C C . LEU A 1 91 ? 3.741 -9.026 -17.610 1.00 84.19 91 LEU A C 1
ATOM 707 O O . LEU A 1 91 ? 3.982 -8.661 -18.758 1.00 84.19 91 LEU A O 1
ATOM 711 N N . LEU A 1 92 ? 4.431 -9.999 -17.004 1.00 83.56 92 LEU A N 1
ATOM 712 C CA . LEU A 1 92 ? 5.549 -10.719 -17.628 1.00 83.56 92 LEU A CA 1
ATOM 713 C C . LEU A 1 92 ? 5.154 -11.457 -18.911 1.00 83.56 92 LEU A C 1
ATOM 715 O O . LEU A 1 92 ? 5.999 -11.652 -19.772 1.00 83.56 92 LEU A O 1
ATOM 719 N N . ARG A 1 93 ? 3.894 -11.888 -19.036 1.00 79.94 93 ARG A N 1
ATOM 720 C CA . ARG A 1 93 ? 3.378 -12.543 -20.249 1.00 79.94 93 ARG A CA 1
ATOM 721 C C . ARG A 1 93 ? 2.876 -11.567 -21.315 1.00 79.94 93 ARG A C 1
ATOM 723 O O . ARG A 1 93 ? 2.544 -12.011 -22.408 1.00 79.94 93 ARG A O 1
ATOM 730 N N . SER A 1 94 ? 2.751 -10.283 -20.986 1.00 74.50 94 SER A N 1
ATOM 731 C CA . SER A 1 94 ? 2.198 -9.251 -21.875 1.00 74.50 94 SER A CA 1
ATOM 732 C C . SER A 1 94 ? 3.251 -8.372 -22.557 1.00 74.50 94 SER A C 1
ATOM 734 O O . SER A 1 94 ? 2.887 -7.561 -23.406 1.00 74.50 94 SER A O 1
ATOM 736 N N . GLY A 1 95 ? 4.522 -8.517 -22.174 1.00 57.81 95 GLY A N 1
ATOM 737 C CA . GLY A 1 95 ? 5.680 -7.887 -22.817 1.00 57.81 95 GLY A CA 1
ATOM 738 C C . GLY A 1 95 ? 6.489 -8.903 -23.602 1.00 57.81 95 GLY A C 1
ATOM 739 O O . GLY A 1 95 ? 7.110 -8.477 -24.598 1.00 57.81 95 GLY A O 1
#

Organism: NCBI:txid1177982

Sequence (95 aa):
MLLVSPVVEELFFRSGIQQALETGAWLRNARARKHWALLITSGLFALAHAWQSQSWLGLATFAPSLVLGMAWRMGGLGWAAAAHAWFNLALLRSG

Mean predicted aligned error: 3.81 Å

pLDDT: mean 91.87, std 10.2, range [46.09, 98.56]

Solvent-accessible surface area (backbone atoms only — not comparable to full-atom values): 5013 Å² total; per-residue (Å²): 142,83,87,61,60,52,58,54,52,40,44,50,45,41,67,42,50,23,44,50,44,50,72,47,82,91,47,89,54,65,68,61,28,40,56,48,19,44,52,51,40,16,49,54,52,8,50,51,37,16,61,72,65,75,31,76,69,25,44,62,45,27,63,59,35,45,53,32,52,48,30,31,73,75,58,34,69,65,40,18,25,52,52,43,49,49,52,53,54,52,52,68,72,74,112

Foldseek 3Di:
DCDDQLLVLCCCLPVNQLVCQLPDPPDPDNVVSNVVSQQVSLQVQLVVQCVVVVHNVSNVSSVLSSVLNVLCVVPRSVSSSVSVVVVVVVVVVVD

Radius of gyration: 13.22 Å; Cα contacts (8 Å, |Δi|>4): 96; chains: 1; bounding box: 29×24×38 Å

Secondary structure (DSSP, 8-state):
---S-HHHHHIIIIIIIIHHHHHSSS-S-HHHHHHHHHHHHHHHHHHHHHHHHTSGGGGGGHHHHHHHHHHHHHHHHHHHHHHHHHHHHHHHTT-